Protein AF-A0A949HWE3-F1 (afdb_monomer_lite)

Foldseek 3Di:
DPDPDPVVLVVLLVVLLCCLQPPLVVVLVVDDLVVSLVVLLVSVVSHDPVSVVVSVVHDDDPSSVVSNCVSVVVD

Secondary structure (DSSP, 8-state):
-----HHHHHHHHHHHHHIIIIIHHHHHTTS-HHHHHHHHHHHHHHS-HHHHHHHTTS---HHHHHHHHHHHH--

Structure (mmCIF, N/CA/C/O backbone):
data_AF-A0A949HWE3-F1
#
_entry.id   AF-A0A949HWE3-F1
#
loop_
_atom_site.group_PDB
_atom_site.id
_atom_site.type_symbol
_atom_site.label_atom_id
_atom_site.label_alt_id
_atom_site.label_comp_id
_atom_site.label_asym_id
_atom_site.label_entity_id
_atom_site.label_seq_id
_atom_site.pdbx_PDB_ins_code
_atom_site.Cartn_x
_atom_site.Cartn_y
_atom_site.Cartn_z
_atom_site.occupancy
_atom_site.B_iso_or_equiv
_atom_site.auth_seq_id
_atom_site.auth_comp_id
_atom_site.auth_asym_id
_atom_site.auth_atom_id
_atom_site.pdbx_PDB_model_num
ATOM 1 N N . HIS A 1 1 ? 24.237 -5.785 -1.982 1.00 45.72 1 HIS A N 1
ATOM 2 C CA . HIS A 1 1 ? 23.859 -4.869 -3.075 1.00 45.72 1 HIS A CA 1
ATOM 3 C C . HIS A 1 1 ? 23.239 -5.717 -4.173 1.00 45.72 1 HIS A C 1
ATOM 5 O O . HIS A 1 1 ? 23.982 -6.394 -4.866 1.00 45.72 1 HIS A O 1
ATOM 11 N N . PHE A 1 2 ? 21.907 -5.774 -4.261 1.00 48.88 2 PHE A N 1
ATOM 12 C CA . PHE A 1 2 ? 21.253 -6.349 -5.440 1.00 48.88 2 PHE A CA 1
ATOM 13 C C . PHE A 1 2 ? 21.319 -5.283 -6.542 1.00 48.88 2 PHE A C 1
ATOM 15 O O . PHE A 1 2 ? 20.963 -4.135 -6.257 1.00 48.88 2 PHE A O 1
ATOM 22 N N . PRO A 1 3 ? 21.895 -5.590 -7.714 1.00 53.16 3 PRO A N 1
ATOM 23 C CA . PRO A 1 3 ? 22.141 -4.592 -8.737 1.00 53.16 3 PRO A CA 1
ATOM 24 C C . PRO A 1 3 ? 20.825 -4.071 -9.311 1.00 53.16 3 PRO A C 1
ATOM 26 O O . PRO A 1 3 ? 19.757 -4.657 -9.144 1.00 53.16 3 PRO A O 1
ATOM 29 N N . ALA A 1 4 ? 20.926 -2.911 -9.945 1.00 60.03 4 ALA A N 1
ATOM 30 C CA . ALA A 1 4 ? 19.857 -2.154 -10.572 1.00 60.03 4 ALA A CA 1
ATOM 31 C C . ALA A 1 4 ? 19.277 -2.851 -11.824 1.00 60.03 4 ALA A C 1
ATOM 33 O O . ALA A 1 4 ? 19.137 -2.220 -12.868 1.00 60.03 4 ALA A O 1
ATOM 34 N N . ASP A 1 5 ? 18.958 -4.142 -11.737 1.00 71.88 5 ASP A N 1
ATOM 35 C CA . ASP A 1 5 ? 18.326 -4.898 -12.811 1.00 71.88 5 ASP A CA 1
ATOM 36 C C . ASP A 1 5 ? 16.852 -4.522 -12.902 1.00 71.88 5 ASP A C 1
ATOM 38 O O . ASP A 1 5 ? 16.075 -4.657 -11.950 1.00 71.88 5 ASP A O 1
ATOM 42 N N . MET A 1 6 ? 16.475 -4.019 -14.074 1.00 76.12 6 MET A N 1
ATOM 43 C CA . MET A 1 6 ? 15.109 -3.593 -14.367 1.00 76.12 6 MET A CA 1
ATOM 44 C C . MET A 1 6 ? 14.114 -4.737 -14.159 1.00 76.12 6 MET A C 1
ATOM 46 O O . MET A 1 6 ? 13.034 -4.506 -13.628 1.00 76.12 6 MET A O 1
ATOM 50 N N . GLU A 1 7 ? 14.501 -5.968 -14.494 1.00 81.88 7 GLU A N 1
ATOM 51 C CA . GLU A 1 7 ? 13.678 -7.164 -14.295 1.00 81.88 7 GLU A CA 1
ATOM 52 C C . GLU A 1 7 ? 13.392 -7.420 -12.812 1.00 81.88 7 GLU A C 1
ATOM 54 O O . GLU A 1 7 ? 12.241 -7.623 -12.431 1.00 81.88 7 GLU A O 1
ATOM 59 N N . THR A 1 8 ? 14.409 -7.319 -11.951 1.00 85.00 8 THR A N 1
ATOM 60 C CA . THR A 1 8 ? 14.247 -7.478 -10.498 1.00 85.00 8 THR A CA 1
ATOM 61 C C . THR A 1 8 ? 13.313 -6.415 -9.929 1.00 85.00 8 THR A C 1
ATOM 63 O O . THR A 1 8 ? 12.449 -6.735 -9.118 1.00 85.00 8 THR A O 1
ATOM 66 N N . ARG A 1 9 ? 13.429 -5.161 -10.385 1.00 84.50 9 ARG A N 1
ATOM 67 C CA . ARG A 1 9 ? 12.534 -4.075 -9.951 1.00 84.50 9 ARG A CA 1
ATOM 68 C C . ARG A 1 9 ? 11.094 -4.291 -10.393 1.00 84.50 9 ARG A C 1
ATOM 70 O O . ARG A 1 9 ? 10.194 -4.104 -9.586 1.00 84.50 9 ARG A O 1
ATOM 77 N N . VAL A 1 10 ? 10.881 -4.731 -11.632 1.00 88.50 10 VAL A N 1
ATOM 78 C CA . VAL A 1 10 ? 9.543 -5.060 -12.143 1.00 88.50 10 VAL A CA 1
ATOM 79 C C . VAL A 1 10 ? 8.927 -6.218 -11.356 1.00 88.50 10 VAL A C 1
ATOM 81 O O . VAL A 1 10 ? 7.749 -6.165 -11.013 1.00 88.50 10 VAL A O 1
ATOM 84 N N . LEU A 1 11 ? 9.715 -7.243 -11.022 1.00 89.88 11 LEU A N 1
ATOM 85 C CA . LEU A 1 11 ? 9.256 -8.357 -10.191 1.00 89.88 11 LEU A CA 1
ATOM 86 C C . LEU A 1 11 ? 8.912 -7.908 -8.766 1.00 89.88 11 LEU A C 1
ATOM 88 O O . LEU A 1 11 ? 7.894 -8.335 -8.223 1.00 89.88 11 LEU A O 1
ATOM 92 N N . GLU A 1 12 ? 9.729 -7.044 -8.164 1.00 90.19 12 GLU A N 1
ATOM 93 C CA . GLU A 1 12 ? 9.473 -6.516 -6.821 1.00 90.19 12 GLU A CA 1
ATOM 94 C C . GLU A 1 12 ? 8.217 -5.631 -6.795 1.00 90.19 12 GLU A C 1
ATOM 96 O O . GLU A 1 12 ? 7.387 -5.761 -5.894 1.00 90.19 12 GLU A O 1
ATOM 101 N N . ASP A 1 13 ? 8.028 -4.797 -7.820 1.00 92.06 13 ASP A N 1
ATOM 102 C CA . ASP A 1 13 ? 6.827 -3.987 -8.026 1.00 92.06 13 ASP A CA 1
ATOM 103 C C . ASP A 1 13 ? 5.576 -4.860 -8.174 1.00 92.06 13 ASP A C 1
ATOM 105 O O . ASP A 1 13 ? 4.583 -4.640 -7.477 1.00 92.06 13 ASP A O 1
ATOM 109 N N . ALA A 1 14 ? 5.632 -5.883 -9.034 1.00 92.25 14 ALA A N 1
ATOM 110 C CA . ALA A 1 14 ? 4.535 -6.825 -9.235 1.00 92.25 14 ALA A CA 1
ATOM 111 C C . ALA A 1 14 ? 4.188 -7.572 -7.939 1.00 92.25 14 ALA A C 1
ATOM 113 O O . ALA A 1 14 ? 3.014 -7.705 -7.598 1.00 92.25 14 ALA A O 1
ATOM 114 N N . LEU A 1 15 ? 5.196 -8.002 -7.174 1.00 92.12 15 LEU A N 1
ATOM 115 C CA . LEU A 1 15 ? 4.991 -8.651 -5.880 1.00 92.12 15 LEU A CA 1
ATOM 116 C C . LEU A 1 15 ? 4.305 -7.712 -4.878 1.00 92.12 15 LEU A C 1
ATOM 118 O O . LEU A 1 15 ? 3.384 -8.129 -4.175 1.00 92.12 15 LEU A O 1
ATOM 122 N N . CYS A 1 16 ? 4.727 -6.446 -4.822 1.00 93.38 16 CYS A N 1
ATOM 123 C CA . CYS A 1 16 ? 4.110 -5.449 -3.951 1.00 93.38 16 CYS A CA 1
ATOM 124 C C . CYS A 1 16 ? 2.660 -5.151 -4.359 1.00 93.38 16 CYS A C 1
ATOM 126 O O . CYS A 1 16 ? 1.801 -5.035 -3.488 1.00 93.38 16 CYS A O 1
ATOM 128 N N . LEU A 1 17 ? 2.368 -5.073 -5.660 1.00 93.38 17 LEU A N 1
ATOM 129 C CA . LEU A 1 17 ? 1.009 -4.879 -6.173 1.00 93.38 17 LEU A CA 1
ATOM 130 C C . LEU A 1 17 ? 0.091 -6.051 -5.815 1.00 93.38 17 LEU A C 1
ATOM 132 O O . LEU A 1 17 ? -0.976 -5.833 -5.250 1.00 93.38 17 LEU A O 1
ATOM 136 N N . VAL A 1 18 ? 0.538 -7.289 -6.048 1.00 93.94 18 VAL A N 1
ATOM 137 C CA . VAL A 1 18 ? -0.212 -8.506 -5.689 1.00 93.94 18 VAL A CA 1
ATOM 138 C C . VAL A 1 18 ? -0.474 -8.570 -4.182 1.00 93.94 18 VAL A C 1
ATOM 140 O O . VAL A 1 18 ? -1.572 -8.930 -3.753 1.00 93.94 18 VAL A O 1
ATOM 143 N N . PHE A 1 19 ? 0.510 -8.191 -3.362 1.00 93.00 19 PHE A N 1
ATOM 144 C CA . PHE A 1 19 ? 0.330 -8.081 -1.915 1.00 93.00 19 PHE A CA 1
ATOM 145 C C . PHE A 1 19 ? -0.754 -7.053 -1.557 1.00 93.00 19 PHE A C 1
ATOM 147 O O . PHE A 1 19 ? -1.650 -7.364 -0.768 1.00 93.00 19 PHE A O 1
ATOM 154 N N . LEU A 1 20 ? -0.695 -5.851 -2.140 1.00 92.62 20 LEU A N 1
ATOM 155 C CA . LEU A 1 20 ? -1.667 -4.787 -1.880 1.00 92.62 20 LEU A CA 1
ATOM 156 C C . LEU A 1 20 ? -3.084 -5.178 -2.313 1.00 92.62 20 LEU A C 1
ATOM 158 O O . LEU A 1 20 ? -4.037 -4.872 -1.606 1.00 92.62 20 LEU A O 1
ATOM 162 N N . GLU A 1 21 ? -3.229 -5.884 -3.428 1.00 93.38 21 GLU A N 1
ATOM 163 C CA . GLU A 1 21 ? -4.535 -6.283 -3.951 1.00 93.38 21 GLU A CA 1
ATOM 164 C C . GLU A 1 21 ? -5.162 -7.445 -3.167 1.00 93.38 21 GLU A C 1
ATOM 166 O O . GLU A 1 21 ? -6.350 -7.415 -2.851 1.00 93.38 21 GLU A O 1
ATOM 171 N N . HIS A 1 22 ? -4.377 -8.471 -2.825 1.00 92.69 22 HIS A N 1
ATOM 172 C CA . HIS A 1 22 ? -4.934 -9.729 -2.312 1.00 92.69 22 HIS A CA 1
ATOM 173 C C . HIS A 1 22 ? -4.676 -9.987 -0.829 1.00 92.69 22 HIS A C 1
ATOM 175 O O . HIS A 1 22 ? -5.438 -10.711 -0.188 1.00 92.69 22 HIS A O 1
ATOM 181 N N . GLN A 1 23 ? -3.591 -9.451 -0.271 1.00 91.00 23 GLN A N 1
ATOM 182 C CA . GLN A 1 23 ? -3.141 -9.795 1.083 1.00 91.00 23 GLN A CA 1
ATOM 183 C C . GLN A 1 23 ? -3.333 -8.652 2.076 1.00 91.00 23 GLN A C 1
ATOM 185 O O . GLN A 1 23 ? -3.520 -8.906 3.268 1.00 91.00 23 GLN A O 1
ATOM 190 N N . PHE A 1 24 ? -3.336 -7.408 1.600 1.00 91.94 24 PHE A N 1
ATOM 191 C CA . PHE A 1 24 ? -3.418 -6.223 2.445 1.00 91.94 24 PHE A CA 1
ATOM 192 C C . PHE A 1 24 ? -4.675 -6.194 3.313 1.00 91.94 24 PHE A C 1
ATOM 194 O O . PHE A 1 24 ? -4.544 -6.082 4.528 1.00 91.94 24 PHE A O 1
ATOM 201 N N . ALA A 1 25 ? -5.861 -6.384 2.731 1.00 91.25 25 ALA A N 1
ATOM 202 C CA . ALA A 1 25 ? -7.131 -6.378 3.461 1.00 91.25 25 ALA A CA 1
ATOM 203 C C . ALA A 1 25 ? -7.146 -7.386 4.624 1.00 91.25 25 ALA A C 1
ATOM 205 O O . ALA A 1 25 ? -7.455 -7.064 5.774 1.00 91.25 25 ALA A O 1
ATOM 206 N N . ALA A 1 26 ? -6.728 -8.622 4.341 1.00 92.00 26 ALA A N 1
ATOM 207 C CA . ALA A 1 26 ? -6.675 -9.688 5.335 1.00 92.00 26 ALA A CA 1
ATOM 208 C C . ALA A 1 26 ? -5.623 -9.429 6.424 1.00 92.00 26 ALA A C 1
ATOM 210 O O . ALA A 1 26 ? -5.819 -9.829 7.575 1.00 92.00 26 ALA A O 1
ATOM 211 N N . LEU A 1 27 ? -4.506 -8.787 6.071 1.00 91.12 27 LEU A N 1
ATOM 212 C CA . LEU A 1 27 ? -3.462 -8.430 7.024 1.00 91.12 27 LEU A CA 1
ATOM 213 C C . LEU A 1 27 ? -3.876 -7.225 7.879 1.00 91.12 27 LEU A C 1
ATOM 215 O O . LEU A 1 27 ? -3.594 -7.229 9.075 1.00 91.12 27 LEU A O 1
ATOM 219 N N . ALA A 1 28 ? -4.576 -6.243 7.304 1.00 92.06 28 ALA A N 1
ATOM 220 C CA . ALA A 1 28 ? -5.071 -5.053 7.997 1.00 92.06 28 ALA A CA 1
ATOM 221 C C . ALA A 1 28 ? -6.082 -5.441 9.072 1.00 92.06 28 ALA A C 1
ATOM 223 O O . ALA A 1 28 ? -5.931 -5.059 10.223 1.00 92.06 28 ALA A O 1
ATOM 224 N N . ALA A 1 29 ? -6.995 -6.360 8.754 1.00 91.75 29 ALA A N 1
ATOM 225 C CA . ALA A 1 29 ? -7.956 -6.885 9.721 1.00 91.75 29 ALA A CA 1
ATOM 226 C C . ALA A 1 29 ? -7.325 -7.614 10.930 1.00 91.75 29 ALA A C 1
ATOM 228 O O . ALA A 1 29 ? -8.004 -7.851 11.927 1.00 91.75 29 ALA A O 1
ATOM 229 N N . LYS A 1 30 ? -6.052 -8.026 10.844 1.00 92.94 30 LYS A N 1
ATOM 230 C CA . LYS A 1 30 ? -5.356 -8.826 11.872 1.00 92.94 30 LYS A CA 1
ATOM 231 C C . LYS A 1 30 ? -4.185 -8.099 12.528 1.00 92.94 30 LYS A C 1
ATOM 233 O O . LYS A 1 30 ? -3.545 -8.664 13.415 1.00 92.94 30 LYS A O 1
ATOM 238 N N . THR A 1 31 ? -3.872 -6.889 12.079 1.00 92.38 31 THR A N 1
ATOM 239 C CA . THR A 1 31 ? -2.684 -6.146 12.496 1.00 92.38 31 THR A CA 1
ATOM 240 C C . THR A 1 31 ? -3.113 -4.809 13.065 1.00 92.38 31 THR A C 1
ATOM 242 O O . THR A 1 31 ? -4.015 -4.178 12.539 1.00 92.38 31 THR A O 1
ATOM 245 N N . ASP A 1 32 ? -2.446 -4.369 14.128 1.00 93.81 32 ASP A N 1
ATOM 246 C CA . ASP A 1 32 ? -2.619 -3.017 14.656 1.00 93.81 32 ASP A CA 1
ATOM 247 C C . ASP A 1 32 ? -2.344 -1.953 13.578 1.00 93.81 32 ASP A C 1
ATOM 249 O O . ASP A 1 32 ? -1.356 -2.064 12.842 1.00 93.81 32 ASP A O 1
ATOM 253 N N . ASP A 1 33 ? -3.179 -0.915 13.528 1.00 91.50 33 ASP A N 1
ATOM 254 C CA . ASP A 1 33 ? -3.123 0.150 12.523 1.00 91.50 33 ASP A CA 1
ATOM 255 C C . ASP A 1 33 ? -1.728 0.782 12.423 1.00 91.50 33 ASP A C 1
ATOM 257 O O . ASP A 1 33 ? -1.202 0.948 11.324 1.00 91.50 33 ASP A O 1
ATOM 261 N N . GLY A 1 34 ? -1.062 1.052 13.551 1.00 91.94 34 GLY A N 1
ATOM 262 C CA . GLY A 1 34 ? 0.276 1.649 13.564 1.00 91.94 34 GLY A CA 1
ATOM 263 C C . GLY A 1 34 ? 1.342 0.727 12.967 1.00 91.94 34 GLY A C 1
ATOM 264 O O . GLY A 1 34 ? 2.210 1.157 12.199 1.00 91.94 34 GLY A O 1
ATOM 265 N N . LYS A 1 35 ? 1.262 -0.575 13.264 1.00 92.19 35 LYS A N 1
ATOM 266 C CA . LYS A 1 35 ? 2.146 -1.578 12.644 1.00 92.19 35 LYS A CA 1
ATOM 267 C C . LYS A 1 35 ? 1.854 -1.735 11.156 1.00 92.19 35 LYS A C 1
ATOM 269 O O . LYS A 1 35 ? 2.794 -1.883 10.371 1.00 92.19 35 LYS A O 1
ATOM 274 N N . MET A 1 36 ? 0.581 -1.692 10.775 1.00 93.69 36 MET A N 1
ATOM 275 C CA . MET A 1 36 ? 0.171 -1.806 9.385 1.00 93.69 36 MET A CA 1
ATOM 276 C C . MET A 1 36 ? 0.645 -0.605 8.565 1.00 93.69 36 MET A C 1
ATOM 278 O O . MET A 1 36 ? 1.273 -0.784 7.526 1.00 93.69 36 MET A O 1
ATOM 282 N N . ILE A 1 37 ? 0.465 0.612 9.071 1.00 93.50 37 ILE A N 1
ATOM 283 C CA . ILE A 1 37 ? 0.976 1.844 8.460 1.00 93.50 37 ILE A CA 1
ATOM 284 C C . ILE A 1 37 ? 2.483 1.738 8.195 1.00 93.50 37 ILE A C 1
ATOM 286 O O . ILE A 1 37 ? 2.943 2.005 7.084 1.00 93.50 37 ILE A O 1
ATOM 290 N N . ASN A 1 38 ? 3.256 1.257 9.172 1.00 92.50 38 ASN A N 1
ATOM 291 C CA . ASN A 1 38 ? 4.695 1.058 9.003 1.00 92.50 38 ASN A CA 1
ATOM 292 C C . ASN A 1 38 ? 5.026 0.021 7.909 1.00 92.50 38 ASN A C 1
ATOM 294 O O . ASN A 1 38 ? 5.979 0.195 7.142 1.00 92.50 38 ASN A O 1
ATOM 298 N N . ALA A 1 39 ? 4.242 -1.056 7.814 1.00 91.62 39 ALA A N 1
ATOM 299 C CA . ALA A 1 39 ? 4.387 -2.069 6.771 1.00 91.62 39 ALA A CA 1
ATOM 300 C C . ALA A 1 39 ? 4.048 -1.513 5.377 1.00 91.62 39 ALA A C 1
ATOM 302 O O . ALA A 1 39 ? 4.803 -1.752 4.428 1.00 91.62 39 ALA A O 1
ATOM 303 N N . ILE A 1 40 ? 2.981 -0.714 5.259 1.00 92.56 40 ILE A N 1
ATOM 304 C CA . ILE A 1 40 ? 2.611 -0.016 4.021 1.00 92.56 40 ILE A CA 1
ATOM 305 C C . ILE A 1 40 ? 3.746 0.920 3.610 1.00 92.56 40 ILE A C 1
ATOM 307 O O . ILE A 1 40 ? 4.222 0.820 2.487 1.00 92.56 40 ILE A O 1
ATOM 311 N N . GLN A 1 41 ? 4.263 1.759 4.514 1.00 92.88 41 GLN A N 1
ATOM 312 C CA . GLN A 1 41 ? 5.374 2.674 4.219 1.00 92.88 41 GLN A CA 1
ATOM 313 C C . GLN A 1 41 ? 6.621 1.940 3.704 1.00 92.88 41 GLN A C 1
ATOM 315 O O . GLN A 1 41 ? 7.262 2.389 2.751 1.00 92.88 41 GLN A O 1
ATOM 320 N N . LYS A 1 42 ? 6.974 0.795 4.303 1.00 90.94 42 LYS A N 1
ATOM 321 C CA . LYS A 1 42 ? 8.104 -0.033 3.847 1.00 90.94 42 LYS A CA 1
ATOM 322 C C . LYS A 1 42 ? 7.861 -0.628 2.464 1.00 90.94 42 LYS A C 1
ATOM 324 O O . LYS A 1 42 ? 8.772 -0.613 1.642 1.00 90.94 42 LYS A O 1
ATOM 329 N N . THR A 1 43 ? 6.651 -1.118 2.211 1.00 91.25 43 THR A N 1
ATOM 330 C CA . THR A 1 43 ? 6.238 -1.647 0.902 1.00 91.25 43 THR A CA 1
ATOM 331 C C . THR A 1 43 ? 6.278 -0.537 -0.149 1.00 91.25 43 THR A C 1
ATOM 333 O O . THR A 1 43 ? 6.910 -0.680 -1.189 1.00 91.25 43 THR A O 1
ATOM 336 N N . TRP A 1 44 ? 5.746 0.639 0.181 1.00 92.06 44 TRP A N 1
ATOM 337 C CA . TRP A 1 44 ? 5.713 1.804 -0.698 1.00 92.06 44 TRP A CA 1
ATOM 338 C C . TRP A 1 44 ? 7.108 2.306 -1.083 1.00 92.06 44 TRP A C 1
ATOM 340 O O . TRP A 1 44 ? 7.324 2.744 -2.213 1.00 92.06 44 TRP A O 1
ATOM 350 N N . ARG A 1 45 ? 8.084 2.235 -0.165 1.00 90.06 45 ARG A N 1
ATOM 351 C CA . ARG A 1 45 ? 9.486 2.611 -0.433 1.00 90.06 45 ARG A CA 1
ATOM 352 C C . ARG A 1 45 ? 10.191 1.670 -1.412 1.00 90.06 45 ARG A C 1
ATOM 354 O O . ARG A 1 45 ? 11.100 2.132 -2.093 1.00 90.06 45 ARG A O 1
ATOM 361 N N . LYS A 1 46 ? 9.783 0.400 -1.479 1.00 86.19 46 LYS A N 1
ATOM 362 C CA . LYS A 1 46 ? 10.321 -0.593 -2.423 1.00 86.19 46 LYS A CA 1
ATOM 363 C C . LYS A 1 46 ? 9.768 -0.419 -3.835 1.0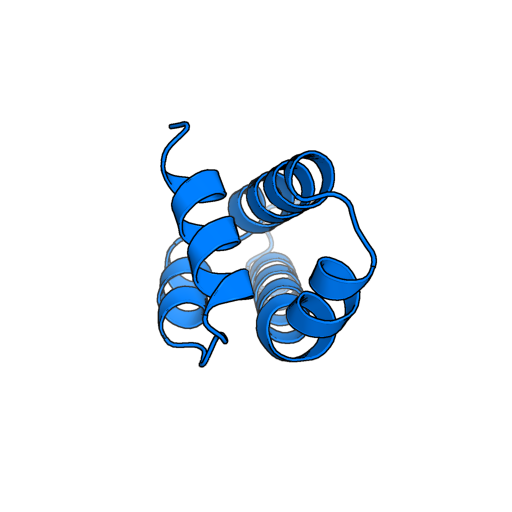0 86.19 46 LYS A C 1
ATOM 365 O O . LYS A 1 46 ? 10.473 -0.695 -4.798 1.00 86.19 46 LYS A O 1
ATOM 370 N N . MET A 1 47 ? 8.541 0.088 -3.935 1.00 89.00 47 MET A N 1
ATOM 37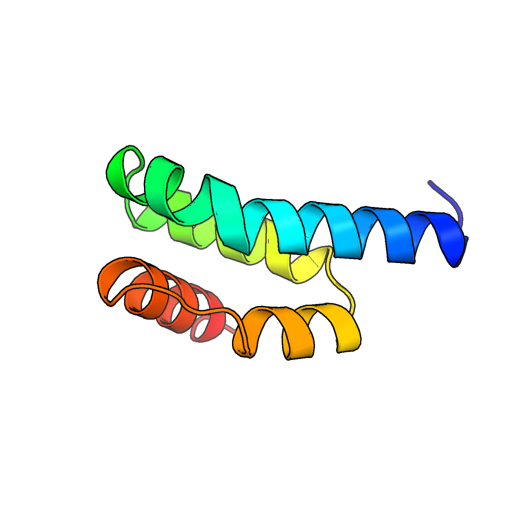1 C CA . MET A 1 47 ? 7.862 0.294 -5.208 1.00 89.00 47 MET A CA 1
ATOM 372 C C . MET A 1 47 ? 8.426 1.481 -5.992 1.00 89.00 47 MET A C 1
ATOM 374 O O . MET A 1 47 ? 8.737 2.534 -5.420 1.00 89.00 47 MET A O 1
ATOM 378 N N . THR A 1 48 ? 8.485 1.336 -7.314 1.00 90.62 48 THR A N 1
ATOM 379 C CA . THR A 1 48 ? 8.726 2.445 -8.244 1.00 90.62 48 THR A CA 1
ATOM 380 C C . THR A 1 48 ? 7.517 3.378 -8.330 1.00 90.62 48 THR A C 1
ATOM 382 O O . THR A 1 48 ? 6.407 3.041 -7.915 1.00 90.62 48 THR A O 1
ATOM 385 N N . ASP A 1 49 ? 7.699 4.574 -8.892 1.00 89.69 49 ASP A N 1
ATOM 386 C CA . ASP A 1 49 ? 6.594 5.529 -9.050 1.00 89.69 49 ASP A CA 1
ATOM 387 C C . ASP A 1 49 ? 5.490 5.015 -9.983 1.00 89.69 49 ASP A C 1
ATOM 389 O O . ASP A 1 49 ? 4.317 5.303 -9.752 1.00 89.69 49 ASP A O 1
ATOM 393 N N . VAL A 1 50 ? 5.843 4.186 -10.973 1.00 90.38 50 VAL A N 1
ATOM 394 C CA . VAL A 1 50 ? 4.865 3.512 -11.839 1.00 90.38 50 VAL A CA 1
ATOM 395 C C . VAL A 1 50 ? 4.023 2.540 -11.018 1.00 90.38 50 VAL A C 1
ATOM 397 O O . VAL A 1 50 ? 2.799 2.609 -11.049 1.00 90.38 50 VAL A O 1
ATOM 400 N N . ALA A 1 51 ? 4.659 1.687 -10.214 1.00 91.50 51 ALA A N 1
ATOM 401 C CA . ALA A 1 51 ? 3.942 0.727 -9.384 1.00 91.50 51 ALA A CA 1
ATOM 402 C C . ALA A 1 51 ? 3.093 1.406 -8.302 1.00 91.50 51 ALA A C 1
ATOM 404 O O . ALA A 1 51 ? 1.981 0.969 -8.032 1.00 91.50 51 ALA A O 1
ATOM 405 N N . ARG A 1 52 ? 3.553 2.519 -7.719 1.00 93.12 52 ARG A N 1
ATOM 406 C CA . ARG A 1 52 ? 2.733 3.330 -6.801 1.00 93.12 52 ARG A CA 1
ATOM 407 C C . ARG A 1 52 ? 1.494 3.894 -7.494 1.00 93.12 52 ARG A C 1
ATOM 409 O O . ARG A 1 52 ? 0.422 3.909 -6.896 1.00 93.12 52 ARG A O 1
ATOM 416 N N . ALA A 1 53 ? 1.621 4.343 -8.743 1.00 92.56 53 ALA A N 1
ATOM 417 C CA . ALA A 1 53 ? 0.484 4.826 -9.519 1.00 92.56 53 ALA A CA 1
ATOM 418 C C . ALA A 1 53 ? -0.524 3.706 -9.823 1.00 92.56 53 ALA A C 1
ATOM 420 O O . ALA A 1 53 ? -1.726 3.942 -9.730 1.00 92.56 53 ALA A O 1
ATOM 421 N N . GLU A 1 54 ? -0.055 2.491 -10.126 1.00 93.75 54 GLU A N 1
ATOM 422 C CA . GLU A 1 54 ? -0.927 1.319 -10.286 1.00 93.75 54 GLU A CA 1
ATOM 423 C C . GLU A 1 54 ? -1.582 0.913 -8.962 1.00 93.75 54 GLU A C 1
ATOM 425 O O . GLU A 1 54 ? -2.785 0.666 -8.923 1.00 93.75 54 GLU A O 1
ATOM 430 N N . ALA A 1 55 ? -0.837 0.944 -7.854 1.00 92.81 55 ALA A N 1
ATOM 431 C CA . ALA A 1 55 ? -1.359 0.637 -6.527 1.00 92.81 55 ALA A CA 1
ATOM 432 C C . ALA A 1 55 ? -2.531 1.551 -6.146 1.00 92.81 55 ALA A C 1
ATOM 434 O O . ALA A 1 55 ? -3.522 1.079 -5.605 1.00 92.81 55 ALA A O 1
ATOM 435 N N . LEU A 1 56 ? -2.461 2.846 -6.471 1.00 90.69 56 LEU A N 1
ATOM 436 C CA . LEU A 1 56 ? -3.543 3.804 -6.207 1.00 90.69 56 LEU A CA 1
ATOM 437 C C . LEU A 1 56 ? -4.817 3.551 -7.032 1.00 90.69 56 LEU A C 1
ATOM 439 O O . LEU A 1 56 ? -5.875 4.070 -6.679 1.00 90.69 56 LEU A O 1
ATOM 443 N N . LYS A 1 57 ? -4.734 2.773 -8.117 1.00 92.06 57 LYS A N 1
ATOM 444 C CA . LYS A 1 57 ? -5.895 2.364 -8.925 1.00 92.06 57 LYS A CA 1
ATOM 445 C C . LYS A 1 57 ? -6.563 1.097 -8.389 1.00 92.06 57 LYS A C 1
ATOM 447 O O . LYS A 1 57 ? -7.667 0.778 -8.829 1.00 92.06 57 LYS A O 1
ATOM 452 N N . LEU A 1 58 ? -5.914 0.377 -7.470 1.00 90.88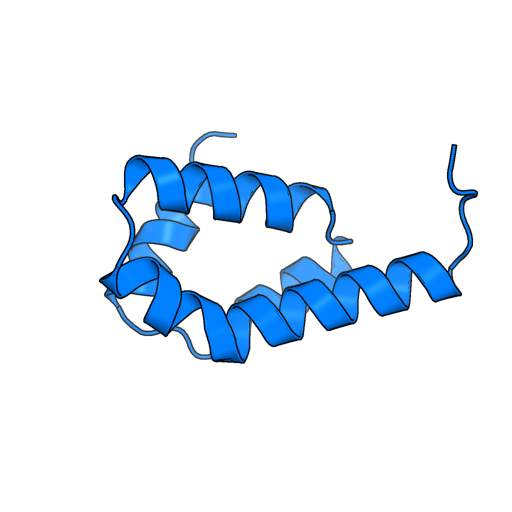 58 LEU A N 1
ATOM 453 C CA . LEU A 1 58 ? -6.468 -0.834 -6.872 1.00 90.88 58 LEU A CA 1
ATOM 454 C C . LEU A 1 58 ? -7.699 -0.509 -6.023 1.00 90.88 58 LEU A C 1
ATOM 456 O O . LEU A 1 58 ? -7.820 0.553 -5.403 1.00 90.88 58 LEU A O 1
ATOM 460 N N . ASN A 1 59 ? -8.637 -1.452 -5.987 1.00 89.12 59 ASN A N 1
ATOM 461 C CA . ASN A 1 59 ? -9.896 -1.255 -5.292 1.00 89.12 59 ASN A CA 1
ATOM 462 C C . ASN A 1 59 ? -9.777 -1.629 -3.810 1.00 89.12 59 ASN A C 1
ATOM 464 O O . ASN A 1 59 ? -10.084 -2.747 -3.409 1.00 89.12 59 ASN A O 1
ATOM 468 N N . PHE A 1 60 ? -9.349 -0.666 -2.999 1.00 91.06 60 PHE A N 1
ATOM 469 C CA . PHE A 1 60 ? -9.297 -0.808 -1.545 1.00 91.06 60 PHE A CA 1
ATOM 470 C C . PHE A 1 60 ? -10.656 -0.524 -0.884 1.00 91.06 60 PHE A C 1
ATOM 472 O O . PHE A 1 60 ? -11.393 0.393 -1.277 1.00 91.06 60 PHE A O 1
ATOM 479 N N . GLY A 1 61 ? -10.960 -1.273 0.172 1.00 90.38 61 GLY A N 1
ATOM 480 C CA . GLY A 1 61 ? -12.042 -1.002 1.107 1.00 90.38 61 GLY A CA 1
ATOM 481 C C . GLY A 1 61 ? -11.793 0.253 1.958 1.00 90.38 61 GLY A C 1
ATOM 482 O O . GLY A 1 61 ? -10.706 0.833 1.940 1.00 90.38 61 GLY A O 1
ATOM 483 N N . PRO A 1 62 ? -12.799 0.713 2.723 1.00 91.25 62 PRO A N 1
ATOM 484 C CA . PRO A 1 62 ? -12.713 1.971 3.468 1.00 91.25 62 PRO A CA 1
ATOM 485 C C . PRO A 1 62 ? -11.613 1.974 4.542 1.00 91.25 62 PRO A C 1
ATOM 487 O O . PRO A 1 62 ? -10.929 2.980 4.709 1.00 91.25 62 PRO A O 1
ATOM 490 N N . HIS A 1 63 ? -11.406 0.853 5.238 1.00 91.38 63 HIS A N 1
ATOM 491 C CA . HIS A 1 63 ? -10.367 0.728 6.265 1.00 91.38 63 HIS A CA 1
ATOM 492 C C . HIS A 1 63 ? -8.954 0.746 5.661 1.00 91.38 63 HIS A C 1
ATOM 494 O O . HIS A 1 63 ? -8.094 1.509 6.091 1.00 91.38 63 HIS A O 1
ATOM 500 N N . GLU A 1 64 ? -8.740 -0.033 4.602 1.00 92.06 64 GLU A N 1
ATOM 501 C CA . GLU A 1 64 ? -7.487 -0.070 3.843 1.00 92.06 64 GLU A CA 1
ATOM 502 C C . GLU A 1 64 ? -7.114 1.299 3.265 1.00 92.06 64 GLU A C 1
ATOM 504 O O . GLU A 1 64 ? -5.959 1.712 3.362 1.00 92.06 64 GLU A O 1
ATOM 509 N N . LYS A 1 65 ? -8.095 2.032 2.718 1.00 92.25 65 LYS A N 1
ATOM 510 C CA . LYS A 1 65 ? -7.895 3.405 2.229 1.00 92.25 65 LYS A CA 1
ATOM 511 C C . LYS A 1 65 ? -7.441 4.339 3.340 1.00 92.25 65 LYS A C 1
ATOM 513 O O . LYS A 1 65 ? -6.465 5.052 3.143 1.00 92.25 65 LYS A O 1
ATOM 518 N N . ALA A 1 66 ? -8.087 4.296 4.505 1.00 93.50 66 ALA A N 1
ATOM 519 C CA . ALA A 1 66 ? -7.705 5.133 5.640 1.00 93.50 66 ALA A CA 1
ATOM 520 C C . ALA A 1 66 ? -6.258 4.862 6.092 1.00 93.50 66 ALA A C 1
ATOM 522 O O . ALA A 1 66 ? -5.485 5.800 6.294 1.00 93.50 66 ALA A O 1
ATOM 523 N N . LEU A 1 67 ? -5.862 3.587 6.176 1.00 93.50 67 LEU A N 1
ATOM 524 C CA . LEU A 1 67 ? -4.490 3.195 6.511 1.00 93.50 67 LEU A CA 1
ATOM 525 C C . LEU 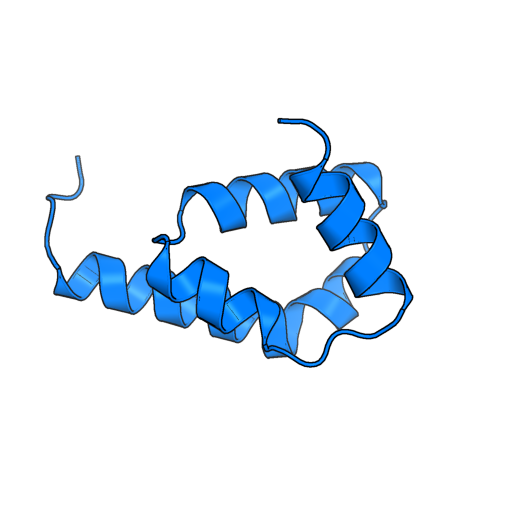A 1 67 ? -3.480 3.658 5.456 1.00 93.50 67 LEU A C 1
ATOM 527 O O . LEU A 1 67 ? -2.400 4.139 5.802 1.00 93.50 67 LEU A O 1
ATOM 531 N N . LEU A 1 68 ? -3.822 3.526 4.172 1.00 92.06 68 LEU A N 1
ATOM 532 C CA . LEU A 1 68 ? -2.968 3.943 3.063 1.00 92.06 68 LEU A CA 1
ATOM 533 C C . LEU A 1 68 ? -2.793 5.467 3.037 1.00 92.06 68 LEU A C 1
ATOM 535 O O . LEU A 1 68 ? -1.671 5.955 2.941 1.00 92.06 68 LEU A O 1
ATOM 539 N N . GLU A 1 69 ? -3.874 6.227 3.198 1.00 92.12 69 GLU A N 1
ATOM 540 C CA . GLU A 1 69 ? -3.830 7.687 3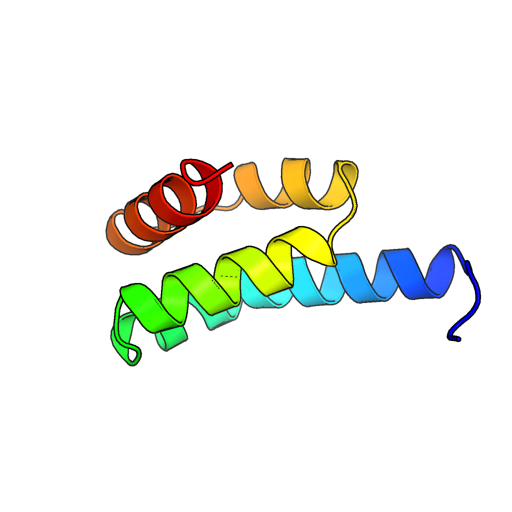.309 1.00 92.12 69 GLU A CA 1
ATOM 541 C C . GLU A 1 69 ? -2.975 8.135 4.496 1.00 92.12 69 GLU A C 1
ATOM 543 O O . GLU A 1 69 ? -2.123 9.013 4.347 1.00 92.12 69 GLU A O 1
ATOM 548 N N . GLN A 1 70 ? -3.145 7.504 5.659 1.00 93.25 70 GLN A N 1
ATOM 549 C CA . GLN A 1 70 ? -2.353 7.815 6.845 1.00 93.25 70 GLN A CA 1
ATOM 550 C C . GLN A 1 70 ? -0.868 7.498 6.634 1.00 93.25 70 GLN A C 1
ATOM 552 O O . GLN A 1 70 ? -0.011 8.321 6.954 1.00 93.25 70 GLN A O 1
ATOM 557 N N . ALA A 1 71 ? -0.560 6.357 6.014 1.00 91.62 71 ALA A N 1
ATOM 558 C CA . ALA A 1 71 ? 0.806 5.964 5.683 1.00 91.62 71 ALA A CA 1
ATOM 559 C C . ALA A 1 71 ? 1.504 6.937 4.723 1.00 91.62 71 ALA A C 1
ATOM 561 O O . ALA A 1 71 ? 2.711 7.154 4.854 1.00 91.62 71 ALA A O 1
ATOM 562 N N . LEU A 1 72 ? 0.764 7.527 3.779 1.00 89.25 72 LEU A N 1
ATOM 563 C CA . LEU A 1 72 ? 1.289 8.481 2.797 1.00 89.25 72 LEU A CA 1
ATOM 564 C C . LEU A 1 72 ? 1.359 9.924 3.313 1.00 89.25 72 LEU A C 1
ATOM 566 O O . LEU A 1 72 ? 2.117 10.722 2.759 1.00 89.25 72 LEU A O 1
ATOM 570 N N . LYS A 1 73 ? 0.592 10.260 4.356 1.00 86.19 73 LYS A N 1
ATOM 571 C CA . LYS A 1 73 ? 0.516 11.612 4.928 1.00 86.19 73 LYS A CA 1
ATOM 572 C C . LYS A 1 73 ? 1.728 11.983 5.787 1.00 86.19 73 LYS A C 1
ATOM 574 O O . LYS A 1 73 ? 2.069 13.158 5.847 1.00 86.19 73 LYS A O 1
ATOM 579 N N . GLU A 1 74 ? 2.398 11.017 6.415 1.00 61.56 74 GLU A N 1
ATOM 580 C CA . GLU A 1 74 ? 3.604 11.242 7.238 1.00 61.56 74 GLU A CA 1
ATOM 581 C C . GLU A 1 74 ? 4.902 11.404 6.412 1.00 61.56 74 GLU A C 1
ATOM 583 O O . GLU A 1 74 ? 5.939 10.827 6.745 1.00 61.56 74 GLU A O 1
ATOM 588 N N . ARG A 1 75 ? 4.851 12.151 5.303 1.00 52.69 75 ARG A N 1
ATOM 589 C CA . ARG A 1 75 ? 6.041 12.469 4.497 1.00 52.69 75 ARG A CA 1
ATOM 590 C C . ARG A 1 75 ? 6.878 13.593 5.091 1.00 5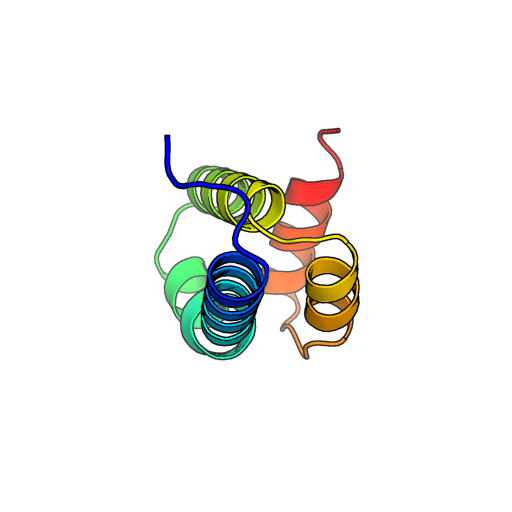2.69 75 ARG A C 1
ATOM 592 O O . ARG A 1 75 ? 6.284 14.614 5.499 1.00 52.69 75 ARG A O 1
#

Sequence (75 aa):
HFPADMETRVLEDALCLVFLEHQFAALAAKTDDGKMINAIQKTWRKMTDVARAEALKLNFGPHEKALLEQALKER

Radius of gyration: 12.45 Å; chains: 1; bounding box: 37×22×29 Å

pLDDT: mean 87.84, std 10.8, range [45.72, 93.94]